Protein AF-A0A2D8P5W6-F1 (afdb_monomer_lite)

pLDDT: mean 85.21, std 12.7, range [38.28, 95.06]

Radius of gyration: 11.8 Å; chains: 1; bounding box: 29×18×33 Å

Sequence (70 aa):
MKHKLHDNDIWPIVREAAAQHGWHNPDEAIPAALREICGRFGIEHDTDKDVMNARLHKLWADRLDVIGVA

Structure (mmCIF, N/CA/C/O backbone):
data_AF-A0A2D8P5W6-F1
#
_entry.id   AF-A0A2D8P5W6-F1
#
loop_
_atom_site.group_PDB
_atom_site.id
_atom_site.type_symbol
_atom_site.label_atom_id
_atom_site.label_alt_id
_atom_site.label_comp_id
_atom_site.label_asym_id
_atom_site.label_entity_id
_atom_site.label_seq_id
_atom_site.pdbx_PDB_ins_code
_atom_site.Cartn_x
_atom_site.Cartn_y
_atom_site.Cartn_z
_atom_site.occupancy
_atom_site.B_iso_or_equiv
_atom_site.auth_seq_id
_atom_site.auth_comp_id
_atom_site.auth_asym_id
_atom_site.auth_atom_id
_atom_site.pdbx_PDB_model_num
ATOM 1 N N . MET A 1 1 ? -8.592 -6.769 20.659 1.00 38.28 1 MET A N 1
ATOM 2 C CA . MET A 1 1 ? -7.292 -7.279 20.172 1.00 38.28 1 MET A CA 1
ATOM 3 C C . MET A 1 1 ? -6.990 -6.552 18.871 1.00 38.28 1 MET A C 1
ATOM 5 O O . MET A 1 1 ? -7.717 -6.756 17.912 1.00 38.28 1 MET A O 1
ATOM 9 N N . LYS A 1 2 ? -6.028 -5.617 18.856 1.00 46.31 2 LYS A N 1
ATOM 10 C CA . LYS A 1 2 ? -5.660 -4.895 17.627 1.00 46.31 2 LYS A CA 1
ATOM 11 C C . LYS A 1 2 ? -4.871 -5.863 16.747 1.00 46.31 2 LYS A C 1
ATOM 13 O O . LYS A 1 2 ? -3.726 -6.162 17.082 1.00 46.31 2 LYS A O 1
ATOM 18 N N . HIS A 1 3 ? -5.481 -6.396 15.690 1.00 52.62 3 HIS A N 1
ATOM 19 C CA . HIS A 1 3 ? -4.727 -7.094 14.650 1.00 52.62 3 HIS A CA 1
ATOM 20 C C . HIS A 1 3 ? -3.657 -6.124 14.141 1.00 52.62 3 HIS A C 1
ATOM 22 O O . HIS A 1 3 ? -3.974 -5.071 13.592 1.00 52.62 3 HIS A O 1
ATOM 28 N N . LYS A 1 4 ? -2.384 -6.419 14.415 1.00 65.94 4 LYS A N 1
ATOM 29 C CA . LYS A 1 4 ? -1.276 -5.629 13.883 1.00 65.94 4 LYS A CA 1
ATOM 30 C C . LYS A 1 4 ? -1.175 -5.984 12.402 1.00 65.94 4 LYS A C 1
ATOM 32 O O . LYS A 1 4 ? -0.712 -7.074 12.094 1.00 65.94 4 LYS A O 1
ATOM 37 N N . LEU A 1 5 ? -1.635 -5.107 11.505 1.00 78.62 5 LEU A N 1
ATOM 38 C CA . LEU A 1 5 ? -1.351 -5.261 10.074 1.00 78.62 5 LEU A CA 1
ATOM 39 C C . LEU A 1 5 ? 0.164 -5.275 9.888 1.00 78.62 5 LEU A C 1
ATOM 41 O O . LEU A 1 5 ? 0.821 -4.278 10.217 1.00 78.62 5 LEU A O 1
ATOM 45 N N . HIS A 1 6 ? 0.712 -6.355 9.342 1.00 84.62 6 HIS A N 1
ATOM 46 C CA . HIS A 1 6 ? 2.111 -6.410 8.946 1.00 84.62 6 HIS A CA 1
ATOM 47 C C . HIS A 1 6 ? 2.275 -5.988 7.484 1.00 84.62 6 HIS A C 1
ATOM 49 O O . HIS A 1 6 ? 1.365 -6.122 6.669 1.00 84.62 6 HIS A O 1
ATOM 55 N N . ASP A 1 7 ? 3.461 -5.487 7.133 1.00 86.25 7 ASP A N 1
ATOM 56 C CA . ASP A 1 7 ? 3.750 -5.055 5.757 1.00 86.25 7 ASP A CA 1
ATOM 57 C C . ASP A 1 7 ? 3.606 -6.207 4.751 1.00 86.25 7 ASP A C 1
ATOM 59 O O . ASP A 1 7 ? 3.256 -5.980 3.598 1.00 86.25 7 ASP A O 1
ATOM 63 N N . ASN A 1 8 ? 3.810 -7.452 5.195 1.00 83.31 8 ASN A N 1
ATOM 64 C CA . ASN A 1 8 ? 3.620 -8.647 4.371 1.00 83.31 8 ASN A CA 1
ATOM 65 C C . ASN A 1 8 ? 2.146 -8.938 4.041 1.00 83.31 8 ASN A C 1
ATOM 67 O O . ASN A 1 8 ? 1.889 -9.580 3.028 1.00 83.31 8 ASN A O 1
ATOM 71 N N . ASP A 1 9 ? 1.198 -8.452 4.847 1.00 87.44 9 ASP A N 1
ATOM 72 C CA . ASP A 1 9 ? -0.241 -8.583 4.574 1.00 87.44 9 ASP A CA 1
ATOM 73 C C . ASP A 1 9 ? -0.726 -7.476 3.625 1.00 87.44 9 ASP A C 1
ATOM 75 O O . ASP A 1 9 ? -1.636 -7.669 2.823 1.00 87.44 9 ASP A O 1
ATOM 79 N N . ILE A 1 10 ? -0.087 -6.306 3.713 1.00 89.75 10 ILE A N 1
ATOM 80 C CA . ILE A 1 10 ? -0.383 -5.114 2.913 1.00 89.75 10 ILE A CA 1
ATOM 81 C C . ILE A 1 10 ? 0.203 -5.235 1.503 1.00 89.75 10 ILE A C 1
ATOM 83 O O . ILE A 1 10 ? -0.439 -4.870 0.518 1.00 89.75 10 ILE A O 1
ATOM 87 N N . TRP A 1 11 ? 1.430 -5.747 1.392 1.00 90.31 11 TRP A N 1
ATOM 88 C CA . TRP A 1 11 ? 2.192 -5.735 0.147 1.00 90.31 11 TRP A CA 1
ATOM 89 C C . TRP A 1 11 ? 1.496 -6.427 -1.036 1.00 90.31 11 TRP A C 1
ATOM 91 O O . TRP A 1 11 ? 1.520 -5.853 -2.122 1.00 90.31 11 TRP A O 1
ATOM 101 N N . PRO A 1 12 ? 0.831 -7.591 -0.888 1.00 92.06 12 PRO A N 1
ATOM 102 C CA . PRO A 1 12 ? 0.077 -8.196 -1.986 1.00 92.06 12 PRO A CA 1
ATOM 103 C C . PRO A 1 12 ? -0.984 -7.261 -2.583 1.00 92.06 12 PRO A C 1
ATOM 105 O O . PRO A 1 12 ? -1.098 -7.181 -3.801 1.00 92.06 12 PRO A O 1
ATOM 108 N N . ILE A 1 13 ? -1.684 -6.489 -1.745 1.00 93.25 13 ILE A N 1
ATOM 109 C CA . ILE A 1 13 ? -2.717 -5.537 -2.184 1.00 93.25 13 ILE A CA 1
ATOM 110 C C . ILE A 1 13 ? -2.081 -4.382 -2.964 1.00 93.25 13 ILE A C 1
ATOM 112 O O . ILE A 1 13 ? -2.563 -3.988 -4.023 1.00 93.25 13 ILE A O 1
ATOM 116 N N . VAL A 1 14 ? -0.946 -3.877 -2.477 1.00 91.94 14 VAL A N 1
ATOM 117 C CA . VAL A 1 14 ? -0.170 -2.836 -3.166 1.00 91.94 14 VAL A CA 1
ATOM 118 C C . VAL A 1 14 ? 0.335 -3.325 -4.522 1.00 91.94 14 VAL A C 1
ATOM 120 O O . VAL A 1 14 ? 0.247 -2.594 -5.503 1.00 91.94 14 VAL A O 1
ATOM 123 N N . ARG A 1 15 ? 0.814 -4.573 -4.609 1.00 91.81 15 ARG A N 1
ATOM 124 C CA . ARG A 1 15 ? 1.251 -5.190 -5.872 1.00 91.81 15 ARG A CA 1
ATOM 125 C C . ARG A 1 15 ? 0.117 -5.322 -6.879 1.00 91.81 15 ARG A C 1
ATOM 127 O O . ARG A 1 15 ? 0.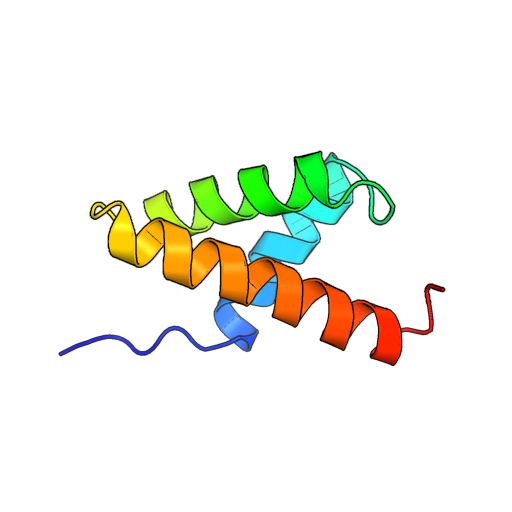346 -5.095 -8.062 1.00 91.81 15 ARG A O 1
ATOM 134 N N . GLU A 1 16 ? -1.069 -5.720 -6.432 1.00 93.12 16 GLU A N 1
ATOM 135 C CA . GLU A 1 16 ? -2.251 -5.825 -7.292 1.00 93.12 16 GLU A CA 1
ATOM 136 C C . GLU A 1 16 ? -2.662 -4.451 -7.827 1.00 93.12 16 GLU A C 1
ATOM 138 O O . GLU A 1 16 ? -2.866 -4.306 -9.032 1.00 93.12 16 GLU A O 1
ATOM 143 N N . ALA A 1 17 ? -2.684 -3.427 -6.971 1.00 92.75 17 ALA A N 1
ATOM 144 C CA . ALA A 1 17 ? -2.944 -2.054 -7.394 1.00 92.75 17 ALA A CA 1
ATOM 145 C C . ALA A 1 17 ? -1.870 -1.539 -8.371 1.00 92.75 17 ALA A C 1
ATOM 147 O O . ALA A 1 17 ? -2.198 -0.966 -9.407 1.00 92.75 17 ALA A O 1
ATOM 148 N N . ALA A 1 18 ? -0.590 -1.810 -8.103 1.00 90.69 18 ALA A N 1
ATOM 149 C CA . ALA A 1 18 ? 0.519 -1.458 -8.990 1.00 90.69 18 ALA A CA 1
ATOM 150 C C . ALA A 1 18 ? 0.457 -2.189 -10.340 1.00 90.69 18 ALA A C 1
ATOM 152 O O . ALA A 1 18 ? 0.813 -1.622 -11.369 1.00 90.69 18 ALA A O 1
ATOM 153 N N . ALA A 1 19 ? -0.014 -3.438 -10.367 1.00 90.62 19 ALA A N 1
ATOM 154 C CA . ALA A 1 19 ? -0.211 -4.187 -11.605 1.00 90.62 19 ALA A CA 1
ATOM 155 C C . ALA A 1 19 ? -1.355 -3.618 -12.462 1.00 90.62 19 ALA A C 1
ATOM 157 O O . ALA A 1 19 ? -1.317 -3.755 -13.682 1.00 90.62 19 ALA A O 1
ATOM 158 N N . GLN A 1 20 ? -2.351 -2.980 -11.839 1.00 91.56 20 GLN A N 1
ATOM 159 C CA . GLN A 1 20 ? -3.490 -2.362 -12.525 1.00 91.56 20 GLN A CA 1
ATOM 160 C C . GLN A 1 20 ? -3.199 -0.925 -12.984 1.00 91.56 20 GLN A C 1
ATOM 162 O O . GLN A 1 20 ? -3.538 -0.569 -14.109 1.00 91.56 20 GLN A O 1
ATOM 167 N N . HIS A 1 21 ? -2.559 -0.118 -12.134 1.00 90.19 21 HIS A N 1
ATOM 168 C CA . HIS A 1 21 ? -2.321 1.316 -12.364 1.00 90.19 21 HIS A CA 1
ATOM 169 C C . HIS A 1 21 ? -0.904 1.648 -12.859 1.00 90.19 21 HIS A C 1
ATOM 171 O O . HIS A 1 21 ? -0.647 2.748 -13.341 1.00 90.19 21 HIS A O 1
ATOM 177 N N . GLY A 1 22 ? 0.019 0.690 -12.774 1.00 87.00 22 GLY A N 1
ATOM 178 C CA . GLY A 1 22 ? 1.412 0.836 -13.176 1.00 87.00 22 GLY A CA 1
ATOM 179 C C . GLY A 1 22 ? 2.360 1.090 -12.002 1.00 87.00 22 GLY A C 1
ATOM 180 O O . GLY A 1 22 ? 2.123 1.921 -11.129 1.00 87.00 22 GLY A O 1
ATOM 181 N N . TRP A 1 23 ? 3.506 0.410 -12.033 1.00 86.25 23 TRP A N 1
ATOM 182 C CA . TRP A 1 23 ? 4.581 0.539 -11.039 1.00 86.25 23 TRP A CA 1
ATOM 183 C C . TRP A 1 23 ? 5.273 1.908 -11.024 1.00 86.25 23 TRP A C 1
ATOM 185 O O . TRP A 1 23 ? 5.944 2.249 -10.055 1.00 86.25 23 TRP A O 1
ATOM 195 N N . HIS A 1 24 ? 5.090 2.701 -12.079 1.00 86.00 24 HIS A N 1
ATOM 196 C CA . HIS A 1 24 ? 5.630 4.058 -12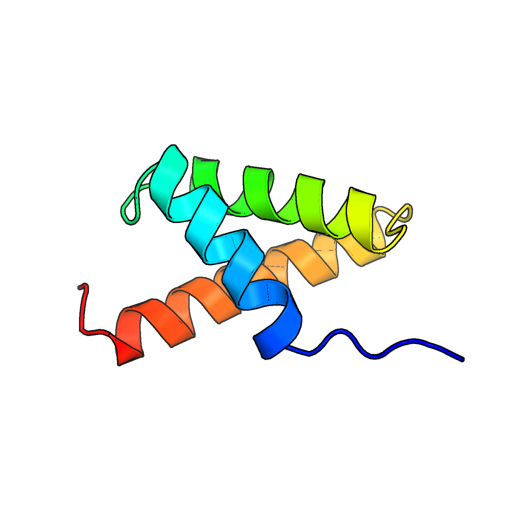.192 1.00 86.00 24 HIS A CA 1
ATOM 197 C C . HIS A 1 24 ? 4.614 5.141 -11.806 1.00 86.00 24 HIS A C 1
ATOM 199 O O . HIS A 1 24 ? 4.940 6.321 -11.883 1.00 86.00 24 HIS A O 1
ATOM 205 N N . ASN A 1 25 ? 3.396 4.757 -11.403 1.00 87.06 25 ASN A N 1
ATOM 206 C CA . ASN A 1 25 ? 2.330 5.688 -11.043 1.00 87.06 25 ASN A CA 1
ATOM 207 C C . ASN A 1 25 ? 1.858 5.466 -9.591 1.00 87.06 25 ASN A C 1
ATOM 209 O O . ASN A 1 25 ? 0.757 4.954 -9.356 1.00 87.06 25 ASN A O 1
ATOM 213 N N . PRO A 1 26 ? 2.694 5.814 -8.592 1.00 87.69 26 PRO A N 1
ATOM 214 C CA . PRO A 1 26 ? 2.332 5.666 -7.184 1.00 87.69 26 PRO A CA 1
ATOM 215 C C . PRO A 1 26 ? 1.108 6.512 -6.804 1.00 87.69 26 PRO A C 1
ATOM 217 O O . PRO A 1 26 ? 0.345 6.096 -5.935 1.00 87.69 26 PRO A O 1
ATOM 220 N N . ASP A 1 27 ? 0.883 7.638 -7.486 1.00 89.50 27 ASP A N 1
ATOM 221 C CA . ASP A 1 27 ? -0.236 8.553 -7.230 1.00 89.50 27 ASP A CA 1
ATOM 222 C C . ASP A 1 27 ? -1.606 7.931 -7.545 1.00 89.50 27 ASP A C 1
ATOM 224 O O . ASP A 1 27 ? -2.618 8.358 -6.993 1.00 89.50 27 ASP A O 1
ATOM 228 N N . GLU A 1 28 ? -1.654 6.885 -8.374 1.00 91.12 28 GLU A N 1
ATOM 229 C CA . GLU A 1 28 ? -2.868 6.097 -8.612 1.00 91.12 28 GLU A CA 1
ATOM 230 C C . GLU A 1 28 ? -2.871 4.768 -7.849 1.00 91.12 28 GLU A C 1
ATOM 232 O O . GLU A 1 28 ? -3.885 4.386 -7.255 1.00 91.12 28 GLU A O 1
ATOM 237 N N . ALA A 1 29 ? -1.734 4.069 -7.820 1.00 92.38 29 ALA A N 1
ATOM 238 C CA . ALA A 1 29 ? -1.644 2.741 -7.223 1.00 92.38 29 ALA A CA 1
ATOM 239 C C . ALA A 1 29 ? -1.780 2.763 -5.690 1.00 92.38 29 ALA A C 1
ATOM 241 O O . ALA A 1 29 ? -2.446 1.897 -5.116 1.00 92.38 29 ALA A O 1
ATOM 242 N N . ILE A 1 30 ? -1.183 3.747 -5.007 1.00 93.50 30 ILE A N 1
ATOM 243 C CA . ILE A 1 30 ? -1.232 3.839 -3.541 1.00 93.50 30 ILE A CA 1
ATOM 244 C C . ILE A 1 30 ? -2.651 4.158 -3.049 1.00 93.50 30 ILE A C 1
ATOM 246 O O . ILE A 1 30 ? -3.126 3.432 -2.172 1.00 93.50 30 ILE A O 1
ATOM 250 N N . PRO A 1 31 ? -3.386 5.143 -3.608 1.00 94.94 31 PRO A N 1
ATOM 251 C CA . PRO A 1 31 ? -4.773 5.384 -3.207 1.00 94.94 31 PRO A CA 1
ATOM 252 C C . PRO A 1 31 ? -5.711 4.206 -3.487 1.00 94.94 31 PRO A C 1
ATOM 254 O O . PRO A 1 31 ? -6.614 3.940 -2.687 1.00 94.94 31 PRO A O 1
ATOM 257 N N . ALA A 1 32 ? -5.500 3.478 -4.589 1.00 94.38 32 ALA A N 1
ATOM 258 C CA . ALA A 1 32 ? -6.256 2.263 -4.887 1.00 94.38 32 ALA A CA 1
ATOM 259 C C . ALA A 1 32 ? -6.003 1.175 -3.828 1.00 94.38 32 ALA A C 1
ATOM 261 O O . ALA A 1 32 ? -6.955 0.629 -3.264 1.00 94.38 32 ALA A O 1
ATOM 262 N N . ALA A 1 33 ? -4.735 0.928 -3.482 1.00 95.06 33 ALA A N 1
ATOM 263 C CA . ALA A 1 33 ? -4.367 -0.012 -2.427 1.00 95.06 33 ALA A CA 1
ATOM 264 C C . ALA A 1 33 ? -4.905 0.416 -1.054 1.00 95.06 33 ALA A C 1
ATOM 266 O O . ALA A 1 33 ? -5.428 -0.414 -0.312 1.00 95.06 33 ALA A O 1
ATOM 267 N N . LEU A 1 34 ? -4.829 1.709 -0.723 1.00 94.88 34 LEU A N 1
ATOM 268 C CA . LEU A 1 34 ? -5.352 2.263 0.524 1.00 94.88 34 LEU A CA 1
ATOM 269 C C . LEU A 1 34 ? -6.850 1.990 0.663 1.00 94.88 34 LEU A C 1
ATOM 271 O O . LEU A 1 34 ? -7.278 1.501 1.705 1.00 94.88 34 LEU A O 1
ATOM 275 N N . ARG A 1 35 ? -7.643 2.248 -0.385 1.00 94.44 35 ARG A N 1
ATOM 276 C CA . ARG A 1 35 ? -9.092 1.997 -0.371 1.00 94.44 35 ARG A CA 1
ATOM 277 C C . ARG A 1 35 ? -9.408 0.524 -0.104 1.00 94.44 35 ARG A C 1
ATOM 279 O O . ARG A 1 35 ? -10.277 0.235 0.717 1.00 94.44 35 ARG A O 1
ATOM 286 N N . GLU A 1 36 ? -8.682 -0.383 -0.751 1.00 94.06 36 GLU A N 1
ATOM 287 C C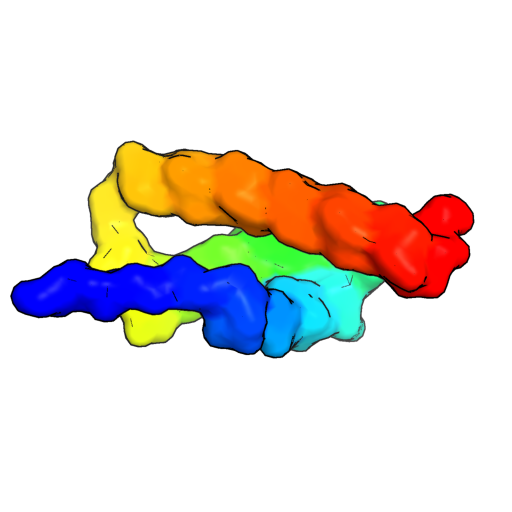A . GLU A 1 36 ? -8.859 -1.828 -0.580 1.00 94.06 36 GLU A CA 1
ATOM 288 C C . GLU A 1 36 ? -8.470 -2.289 0.834 1.00 94.06 36 GLU A C 1
ATOM 290 O O . GLU A 1 36 ? -9.208 -3.036 1.474 1.00 94.06 36 GLU A O 1
ATOM 295 N N . ILE A 1 37 ? -7.351 -1.793 1.373 1.00 92.31 37 ILE A N 1
ATOM 296 C CA . ILE A 1 37 ? -6.905 -2.077 2.747 1.00 92.31 37 ILE A CA 1
ATOM 297 C C . ILE A 1 37 ? -7.930 -1.554 3.753 1.00 92.31 37 ILE A C 1
ATOM 299 O O . ILE A 1 37 ? -8.333 -2.279 4.663 1.00 92.31 37 ILE A O 1
ATOM 303 N N . CYS A 1 38 ? -8.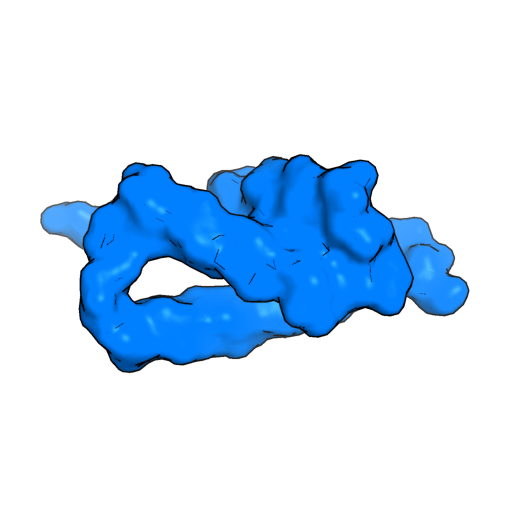393 -0.317 3.590 1.00 92.06 38 CYS A N 1
ATOM 304 C CA . CYS A 1 38 ? -9.398 0.254 4.474 1.00 92.06 38 CYS A CA 1
ATOM 305 C C . CYS A 1 38 ? -10.694 -0.563 4.458 1.00 92.06 38 CYS A C 1
ATOM 307 O O . CYS A 1 38 ? -11.242 -0.826 5.527 1.00 92.06 38 CYS A O 1
ATOM 309 N N . GLY A 1 39 ? -11.134 -1.026 3.284 1.00 90.81 39 GLY A N 1
ATOM 310 C CA . GLY A 1 39 ? -12.302 -1.896 3.142 1.00 90.81 39 GLY A CA 1
ATOM 311 C C . GLY A 1 39 ? -12.116 -3.273 3.783 1.00 90.81 39 GLY A C 1
ATOM 312 O O . GLY A 1 39 ? -12.968 -3.714 4.550 1.00 90.81 39 GLY A O 1
ATOM 313 N N . ARG A 1 40 ? -10.985 -3.945 3.529 1.00 89.81 40 ARG A N 1
ATOM 314 C CA . ARG A 1 40 ? -10.695 -5.286 4.072 1.00 89.81 40 ARG A CA 1
ATOM 315 C C . ARG A 1 40 ? -10.519 -5.307 5.583 1.00 89.81 40 ARG A C 1
ATOM 317 O O . ARG A 1 40 ? -10.906 -6.280 6.225 1.00 89.81 40 ARG A O 1
ATOM 324 N N . PHE A 1 41 ? -9.901 -4.270 6.138 1.00 86.12 41 PHE A N 1
ATOM 325 C CA . PHE A 1 41 ? -9.506 -4.235 7.546 1.00 86.12 41 PHE A CA 1
ATOM 326 C C . PHE A 1 41 ? -10.378 -3.316 8.410 1.00 86.12 41 PHE A C 1
ATOM 328 O O . PHE A 1 41 ? -10.107 -3.182 9.602 1.00 86.12 41 PHE A O 1
ATOM 335 N N . GLY A 1 42 ? -11.423 -2.709 7.839 1.00 88.00 42 GLY A N 1
ATOM 336 C CA . GLY A 1 42 ? -12.361 -1.855 8.570 1.00 88.00 42 GLY A CA 1
ATOM 337 C C . GLY A 1 42 ? -11.718 -0.577 9.112 1.00 88.00 42 GLY A C 1
ATOM 338 O O . GLY A 1 42 ? -11.984 -0.182 10.244 1.00 88.00 42 GLY A O 1
ATOM 339 N N . ILE A 1 43 ? -10.829 0.052 8.336 1.00 87.56 43 ILE A N 1
ATOM 340 C CA . ILE A 1 43 ? -10.186 1.316 8.724 1.00 87.56 43 ILE A CA 1
ATOM 341 C C . ILE A 1 43 ? -11.113 2.472 8.345 1.00 87.56 43 ILE A C 1
ATOM 343 O O . ILE A 1 43 ? -11.134 2.926 7.200 1.00 87.56 43 ILE A O 1
ATOM 347 N N . GLU A 1 44 ? -11.886 2.948 9.316 1.00 89.31 44 GLU A N 1
ATOM 348 C CA . GLU A 1 44 ? -12.906 3.978 9.088 1.00 89.31 44 GLU A CA 1
ATOM 349 C C . GLU A 1 44 ? -12.429 5.389 9.443 1.00 89.31 44 GLU A C 1
ATOM 351 O O . GLU A 1 44 ? -12.827 6.351 8.784 1.00 89.31 44 GLU A O 1
ATOM 356 N N . HIS A 1 45 ? -11.547 5.519 10.438 1.00 89.19 45 HIS A N 1
ATOM 357 C CA . HIS A 1 45 ? -11.065 6.811 10.923 1.00 89.19 45 HIS A CA 1
ATOM 358 C C . HIS A 1 45 ? -10.062 7.451 9.966 1.00 89.19 45 HIS A C 1
ATOM 360 O O . HIS A 1 45 ? -9.083 6.822 9.569 1.00 89.19 45 HIS A O 1
ATOM 366 N N . ASP A 1 46 ? -10.256 8.734 9.667 1.00 90.38 46 ASP A N 1
ATOM 367 C CA . ASP A 1 46 ? -9.388 9.466 8.739 1.00 90.38 46 ASP A CA 1
ATOM 368 C C . ASP A 1 46 ? -7.940 9.546 9.235 1.00 90.38 46 ASP A C 1
ATOM 370 O O . ASP A 1 46 ? -7.020 9.328 8.456 1.00 90.38 46 ASP A O 1
ATOM 374 N N . THR A 1 47 ? -7.720 9.695 10.546 1.00 90.50 47 THR A N 1
ATOM 375 C CA . THR A 1 47 ? -6.369 9.627 11.130 1.00 90.50 47 THR A CA 1
ATOM 376 C C . THR A 1 47 ? -5.678 8.289 10.845 1.00 90.50 47 THR A C 1
ATOM 378 O O . THR A 1 47 ? -4.489 8.263 10.537 1.00 90.50 47 THR A O 1
ATOM 381 N N . ASP A 1 48 ? -6.404 7.170 10.914 1.00 89.31 48 ASP A N 1
ATOM 382 C CA . ASP A 1 48 ? -5.830 5.850 10.636 1.00 89.31 48 ASP A CA 1
ATOM 383 C C . ASP A 1 48 ? -5.572 5.655 9.134 1.00 89.31 48 ASP A C 1
ATOM 385 O O . ASP A 1 48 ? -4.589 5.013 8.754 1.00 89.31 48 ASP A O 1
ATOM 389 N N . LYS A 1 49 ? -6.414 6.243 8.272 1.00 90.81 49 LYS A N 1
ATOM 390 C CA . LYS A 1 49 ? -6.196 6.274 6.819 1.00 90.81 49 LYS A CA 1
ATOM 391 C C . LYS A 1 49 ? -4.957 7.087 6.464 1.00 90.81 49 LYS A C 1
ATOM 393 O O . LYS A 1 49 ? -4.170 6.618 5.650 1.00 90.81 49 LYS A O 1
ATOM 398 N N . ASP A 1 50 ? -4.736 8.235 7.101 1.00 92.50 50 ASP A N 1
ATOM 399 C CA . ASP A 1 50 ? -3.550 9.073 6.884 1.00 92.50 50 ASP A CA 1
ATOM 400 C C . ASP A 1 50 ? -2.267 8.352 7.312 1.00 92.50 50 ASP A C 1
ATOM 402 O O . ASP A 1 50 ? -1.278 8.323 6.575 1.00 92.50 50 ASP A O 1
ATOM 406 N N . VAL A 1 51 ? -2.297 7.698 8.480 1.00 91.25 51 VAL A N 1
ATOM 407 C CA . VAL A 1 51 ? -1.185 6.863 8.961 1.00 91.25 51 VAL A CA 1
ATOM 408 C C . VAL A 1 51 ? -0.919 5.707 7.997 1.00 91.25 51 VAL A C 1
ATOM 410 O O . VAL A 1 51 ? 0.240 5.420 7.684 1.00 91.25 51 VAL A O 1
ATOM 413 N N . MET A 1 52 ? -1.969 5.050 7.495 1.00 91.81 52 MET A N 1
ATOM 414 C CA . MET A 1 52 ? -1.831 3.982 6.509 1.00 91.81 52 MET A CA 1
ATOM 415 C C . MET A 1 52 ? -1.293 4.510 5.177 1.00 91.81 52 MET A C 1
ATOM 417 O O . MET A 1 52 ? -0.399 3.895 4.608 1.00 91.81 52 MET A O 1
ATOM 421 N N . ASN A 1 53 ? -1.755 5.668 4.708 1.00 93.00 53 ASN A N 1
ATOM 422 C CA . ASN A 1 53 ? -1.285 6.291 3.476 1.00 93.00 53 ASN A CA 1
ATOM 423 C C . ASN A 1 53 ? 0.221 6.583 3.540 1.00 93.00 53 ASN A C 1
ATOM 425 O O . ASN A 1 53 ? 0.984 6.14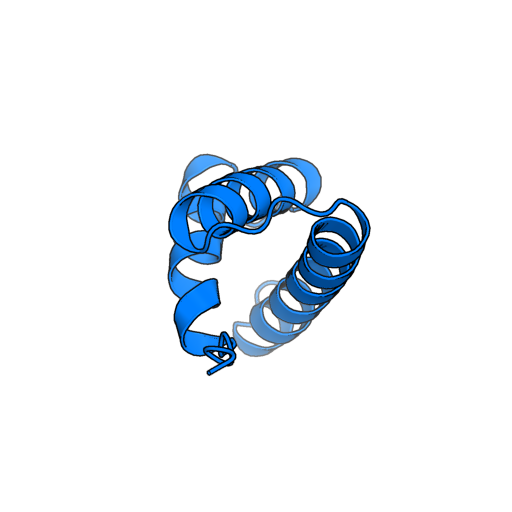6 2.679 1.00 93.00 53 ASN A O 1
ATOM 429 N N . ALA A 1 54 ? 0.680 7.231 4.614 1.00 91.75 54 ALA A N 1
ATOM 430 C CA . ALA A 1 54 ? 2.103 7.487 4.832 1.00 91.75 54 ALA A CA 1
ATOM 431 C C . ALA A 1 54 ? 2.920 6.183 4.895 1.00 91.75 54 ALA A C 1
ATOM 433 O O . ALA A 1 54 ? 4.013 6.092 4.328 1.00 91.75 54 ALA A O 1
ATOM 434 N N . ARG A 1 55 ? 2.374 5.145 5.542 1.00 91.88 55 ARG A N 1
ATOM 435 C CA . ARG A 1 55 ? 2.989 3.813 5.593 1.00 91.88 55 ARG A CA 1
ATOM 436 C C . ARG A 1 55 ? 3.092 3.172 4.208 1.00 91.88 55 ARG A C 1
ATOM 438 O O . ARG A 1 55 ? 4.118 2.565 3.923 1.00 91.88 55 ARG A O 1
ATOM 445 N N . LEU A 1 56 ? 2.078 3.311 3.356 1.00 92.81 56 LEU A N 1
ATOM 446 C CA . LEU A 1 56 ? 2.079 2.776 1.994 1.00 92.81 56 LEU A CA 1
ATOM 447 C C . LEU A 1 56 ? 3.122 3.455 1.111 1.00 92.81 56 LEU A C 1
ATOM 449 O O . LEU A 1 56 ? 3.864 2.752 0.433 1.00 92.81 56 LEU A O 1
ATOM 453 N N . HIS A 1 57 ? 3.243 4.784 1.170 1.00 92.12 57 HIS A N 1
ATOM 454 C CA . HIS A 1 57 ? 4.303 5.510 0.460 1.00 92.12 57 HIS A CA 1
ATOM 455 C C . HIS A 1 57 ? 5.696 5.043 0.883 1.00 92.12 57 HIS A C 1
ATOM 457 O O . HIS A 1 57 ? 6.552 4.797 0.032 1.00 92.12 57 HIS A O 1
ATOM 463 N N . LYS A 1 58 ? 5.914 4.863 2.191 1.00 90.94 58 LYS A N 1
ATOM 464 C CA . LYS A 1 58 ? 7.178 4.332 2.701 1.00 90.94 58 LYS A CA 1
ATOM 465 C C . LYS A 1 58 ? 7.429 2.902 2.215 1.00 90.94 58 LYS A C 1
ATOM 467 O O . LYS A 1 58 ? 8.491 2.625 1.674 1.00 90.94 58 LYS A O 1
ATOM 472 N N . LEU A 1 59 ? 6.446 2.012 2.365 1.00 90.00 59 LEU A N 1
ATOM 473 C CA . LEU A 1 59 ? 6.554 0.613 1.946 1.00 90.00 59 LEU A CA 1
ATOM 474 C C . LEU A 1 59 ? 6.816 0.487 0.441 1.00 90.00 59 LEU A C 1
ATOM 476 O O . LEU A 1 59 ? 7.580 -0.376 0.022 1.00 90.00 59 LEU A O 1
ATOM 480 N N . TRP A 1 60 ? 6.194 1.344 -0.366 1.00 89.94 60 TRP A N 1
ATOM 481 C CA . TRP A 1 60 ? 6.410 1.414 -1.804 1.00 89.94 60 TRP A CA 1
ATOM 482 C C . TRP A 1 60 ? 7.858 1.779 -2.138 1.00 89.94 60 TRP A C 1
ATOM 484 O O . TRP A 1 60 ? 8.502 1.050 -2.888 1.00 89.94 60 TRP A O 1
ATOM 494 N N . ALA A 1 61 ? 8.383 2.858 -1.548 1.00 87.69 61 ALA A N 1
ATOM 495 C CA . ALA A 1 61 ? 9.765 3.291 -1.751 1.00 87.69 61 ALA A CA 1
ATOM 496 C C . ALA A 1 61 ? 10.775 2.228 -1.287 1.00 87.69 61 ALA A C 1
ATOM 498 O O . ALA A 1 61 ? 11.643 1.834 -2.063 1.00 87.69 61 ALA A O 1
ATOM 499 N N . ASP A 1 62 ? 10.599 1.700 -0.069 1.00 87.06 62 ASP A N 1
ATOM 500 C CA . ASP A 1 62 ? 11.463 0.663 0.511 1.00 87.06 62 ASP A CA 1
ATOM 501 C C . ASP A 1 62 ? 11.489 -0.599 -0.367 1.00 87.06 62 ASP A C 1
ATOM 503 O O . ASP A 1 62 ? 12.512 -1.268 -0.496 1.00 87.06 62 ASP A O 1
ATOM 507 N N . ARG A 1 63 ? 10.355 -0.960 -0.980 1.00 82.38 63 ARG A N 1
ATOM 508 C CA . ARG A 1 63 ? 10.277 -2.142 -1.840 1.00 82.38 63 ARG A CA 1
ATOM 509 C C . ARG A 1 63 ? 10.829 -1.881 -3.231 1.00 82.38 63 ARG A C 1
ATOM 511 O O . ARG A 1 63 ? 11.562 -2.746 -3.690 1.00 82.38 63 ARG A O 1
ATOM 518 N N . LEU A 1 64 ? 10.526 -0.753 -3.880 1.00 78.69 64 LEU A N 1
ATOM 519 C CA . LEU A 1 64 ? 11.080 -0.417 -5.201 1.00 78.69 64 LEU A CA 1
ATOM 520 C C . LEU A 1 64 ? 12.614 -0.383 -5.194 1.00 78.69 64 LEU A C 1
ATOM 522 O O . LEU A 1 64 ? 13.232 -0.937 -6.105 1.00 78.69 64 LEU A O 1
ATOM 526 N N . ASP A 1 65 ? 13.207 0.172 -4.134 1.00 75.38 65 ASP A N 1
ATOM 527 C CA . ASP A 1 65 ? 14.659 0.188 -3.925 1.00 75.38 65 ASP A CA 1
ATOM 528 C C . ASP A 1 65 ? 15.239 -1.239 -3.886 1.00 75.38 65 ASP A C 1
ATOM 530 O O . ASP A 1 65 ? 16.206 -1.560 -4.575 1.00 75.38 65 ASP A O 1
ATOM 534 N N . VAL A 1 66 ? 14.569 -2.156 -3.180 1.00 67.88 66 VAL A N 1
ATOM 535 C CA . VAL A 1 66 ? 14.994 -3.561 -3.051 1.00 67.88 66 VAL A CA 1
ATOM 536 C C . VAL A 1 66 ? 14.867 -4.361 -4.356 1.00 67.88 66 VAL A C 1
ATOM 538 O O . VAL A 1 66 ? 15.677 -5.256 -4.595 1.00 67.88 66 VAL A O 1
ATOM 541 N N . ILE A 1 67 ? 13.866 -4.085 -5.200 1.00 62.91 67 ILE A N 1
ATOM 542 C CA . ILE A 1 67 ? 13.702 -4.759 -6.508 1.00 62.91 67 ILE A CA 1
ATOM 543 C C . ILE A 1 67 ? 14.525 -4.116 -7.636 1.00 62.91 67 ILE A C 1
ATOM 545 O O . ILE A 1 67 ? 14.517 -4.646 -8.746 1.00 62.91 67 ILE A O 1
ATOM 549 N N . GLY A 1 68 ? 15.261 -3.030 -7.373 1.00 56.09 68 GLY A N 1
ATOM 550 C CA . GLY A 1 68 ? 16.118 -2.374 -8.368 1.00 56.09 68 G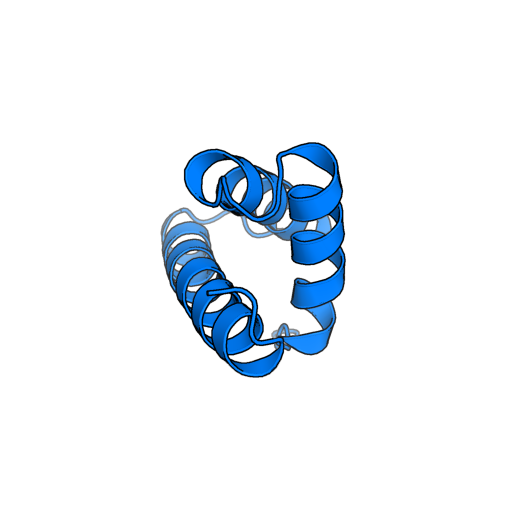LY A CA 1
ATOM 551 C C . GLY A 1 68 ? 15.344 -1.728 -9.520 1.00 56.09 68 GLY A C 1
ATOM 552 O O . GLY A 1 68 ? 15.886 -1.568 -10.611 1.00 56.09 68 GLY A O 1
ATOM 553 N N . VAL A 1 69 ? 14.073 -1.386 -9.294 1.00 54.00 69 VAL A N 1
ATOM 554 C CA . VAL A 1 69 ? 13.253 -0.627 -10.246 1.00 54.00 69 VAL A CA 1
ATOM 555 C C . VAL A 1 69 ? 13.434 0.851 -9.901 1.00 54.00 69 VAL A C 1
ATOM 557 O O . VAL A 1 69 ? 12.615 1.429 -9.188 1.00 54.00 69 VAL A O 1
ATOM 560 N N . ALA A 1 70 ? 14.562 1.417 -10.334 1.00 48.59 70 ALA A N 1
ATOM 561 C CA . ALA A 1 70 ? 14.837 2.855 -10.318 1.00 48.59 70 ALA A CA 1
ATOM 562 C C . ALA A 1 70 ? 14.557 3.464 -11.697 1.00 48.59 70 ALA A C 1
ATOM 564 O O . ALA A 1 70 ? 14.861 2.785 -12.707 1.00 48.59 70 ALA A O 1
#

Secondary structure (DSSP, 8-state):
------HHHHHHHHHHHHHHH-TT-HHHHHHHHHHHHHHHHT---HHHHHHHHHHHHHHHHHHHHHHT--

Foldseek 3Di:
DPPPDDLVNLVVLLVVLCVVVNLVCCVRSLVSSLVVCCVVRVVDDPVVSVVSSVVSVVSSVVVCVVVVVD